Protein AF-A0A0F9NCS0-F1 (afdb_monomer_lite)

Organism: NCBI:txid412755

Sequence (114 aa):
MTSEQIARVRSEVEFSIECEEEHIPIEGNVSASGNADDDLAAEALVRSGLESGNPWAWCCVKVTAKWRELEASDYLGACTYESETEFCAEGGYFQDMQSEALATLLGQIENVQI

Secondary structure (DSSP, 8-state):
--HHHHHHHHHH-EEEEEEEEP-S-STTT--SSS-HHHHHHHHHHHHHHHHTT-GGGSEEEEEEEEETTEEEEEEEEEE--S-HHHHTSTTSSHHHHHHHHHHHHHHHHHHH--

Radius of gyration: 17.48 Å; chains: 1; bounding box: 40×24×49 Å

Foldseek 3Di:
DDPVVLVVQVVQKDKDKDWAAAPPDLPPLQDDDPDPVVSVVLSVVLVVCVVVVNSQSFTKMKMWIDDDPFIFIDIDGRHHDPDPVRCVDPPHCRVVRVVVRSVVRVVVVVVVVD

Structure (mmCIF, N/CA/C/O backbone):
data_AF-A0A0F9NCS0-F1
#
_entry.id   AF-A0A0F9NCS0-F1
#
loop_
_atom_site.group_PDB
_atom_site.id
_atom_site.type_symbol
_atom_site.label_atom_id
_atom_site.label_alt_id
_atom_site.label_comp_id
_atom_site.label_asym_id
_atom_site.label_entity_id
_atom_site.label_seq_id
_atom_site.pdbx_PDB_ins_code
_atom_site.Cartn_x
_atom_site.Cartn_y
_atom_site.Cartn_z
_atom_site.occupancy
_atom_site.B_iso_or_equiv
_atom_site.auth_seq_id
_atom_site.auth_comp_id
_atom_site.auth_asym_id
_atom_site.auth_atom_id
_atom_site.pdbx_PDB_model_num
ATOM 1 N N . MET A 1 1 ? -19.552 9.254 17.954 1.00 82.06 1 MET A N 1
ATOM 2 C CA . MET A 1 1 ? -18.654 8.775 19.045 1.00 82.06 1 MET A CA 1
ATOM 3 C C . MET A 1 1 ? -18.071 9.965 19.816 1.00 82.06 1 MET A C 1
ATOM 5 O O . MET A 1 1 ? -17.969 11.042 19.240 1.00 82.06 1 MET A O 1
ATOM 9 N N . THR A 1 2 ? -17.684 9.822 21.092 1.00 88.25 2 THR A N 1
ATOM 10 C CA . THR A 1 2 ? -16.975 10.893 21.831 1.00 88.25 2 THR A CA 1
ATOM 11 C C . THR A 1 2 ? -15.499 10.971 21.428 1.00 88.25 2 THR A C 1
ATOM 13 O O . THR A 1 2 ? -14.918 9.988 20.967 1.00 88.25 2 THR A O 1
ATOM 16 N N . SER A 1 3 ? -14.854 12.120 21.652 1.00 88.62 3 SER A N 1
ATOM 17 C CA . SER A 1 3 ? -13.421 12.298 21.370 1.00 88.62 3 SER A CA 1
ATOM 18 C C . SER A 1 3 ? -12.530 11.309 22.132 1.00 88.62 3 SER A C 1
ATOM 20 O O . SER A 1 3 ? -11.527 10.852 21.593 1.00 88.62 3 SER A O 1
ATOM 22 N N . GLU A 1 4 ? -12.909 10.930 23.358 1.00 91.69 4 GLU A N 1
ATOM 23 C CA . GLU A 1 4 ? -12.195 9.921 24.156 1.00 91.69 4 GLU A CA 1
ATOM 24 C C . GLU A 1 4 ? -12.312 8.519 23.544 1.00 91.69 4 GLU A C 1
ATOM 26 O O . GLU A 1 4 ? -11.326 7.785 23.475 1.00 91.69 4 GLU A O 1
ATOM 31 N N . GLN A 1 5 ? -13.501 8.155 23.048 1.00 89.88 5 GLN A N 1
ATOM 32 C CA . GLN A 1 5 ? -13.711 6.882 22.354 1.00 89.88 5 GLN A CA 1
ATOM 33 C C . GLN A 1 5 ? -12.905 6.821 21.053 1.00 89.88 5 GLN A C 1
ATOM 35 O O . GLN A 1 5 ? -12.259 5.811 20.788 1.00 89.88 5 GLN A O 1
ATOM 40 N N . ILE A 1 6 ? -12.894 7.907 20.272 1.00 91.44 6 ILE A N 1
ATOM 41 C CA . ILE A 1 6 ? -12.111 8.000 19.033 1.00 91.44 6 ILE A CA 1
ATOM 42 C C . ILE A 1 6 ? -10.614 7.877 19.335 1.00 91.44 6 ILE A C 1
ATOM 44 O O . ILE A 1 6 ? -9.927 7.095 18.684 1.00 91.44 6 ILE A O 1
ATOM 48 N N . ALA A 1 7 ? -10.103 8.603 20.335 1.00 93.25 7 ALA A N 1
ATOM 49 C CA . ALA A 1 7 ? -8.692 8.541 20.720 1.00 93.25 7 ALA A CA 1
ATOM 50 C C . ALA A 1 7 ? -8.272 7.125 21.141 1.00 93.25 7 ALA A C 1
ATOM 52 O O . ALA A 1 7 ? -7.209 6.652 20.743 1.00 93.25 7 ALA A O 1
ATOM 53 N N . ARG A 1 8 ? -9.135 6.427 21.887 1.00 93.50 8 ARG A N 1
ATOM 54 C CA . ARG A 1 8 ? -8.904 5.034 22.267 1.00 93.50 8 ARG A CA 1
ATOM 55 C C . ARG A 1 8 ? -8.848 4.109 21.053 1.00 93.50 8 ARG A C 1
ATOM 57 O O . ARG A 1 8 ? -7.888 3.356 20.935 1.00 93.50 8 ARG A O 1
ATOM 64 N N . VAL A 1 9 ? -9.833 4.177 20.152 1.00 93.19 9 VAL A N 1
ATOM 65 C CA . VAL A 1 9 ? -9.832 3.348 18.933 1.00 93.19 9 VAL A CA 1
ATOM 66 C C . VAL A 1 9 ? -8.563 3.601 18.129 1.00 93.19 9 VAL A C 1
ATOM 68 O O . VAL A 1 9 ? -7.868 2.652 17.801 1.00 93.19 9 VAL A O 1
ATOM 71 N N . ARG A 1 10 ? -8.188 4.867 17.912 1.00 94.31 10 ARG A N 1
ATOM 72 C CA . ARG A 1 10 ? -6.954 5.227 17.196 1.00 94.31 10 ARG A CA 1
ATOM 73 C C . ARG A 1 10 ? -5.694 4.597 17.790 1.00 94.31 10 ARG A C 1
ATOM 75 O O . ARG A 1 10 ? -4.806 4.231 17.036 1.00 94.31 10 ARG A O 1
ATOM 82 N N . SER A 1 11 ? -5.614 4.465 19.114 1.00 95.31 11 SER A N 1
ATOM 83 C CA . SER A 1 11 ? -4.470 3.822 19.779 1.00 95.31 11 SER A CA 1
ATOM 84 C C . SER A 1 11 ? -4.468 2.291 19.705 1.00 95.31 11 SER A C 1
ATOM 86 O O . SER A 1 11 ? -3.441 1.677 19.969 1.00 95.31 11 SER A O 1
ATOM 88 N N . GLU A 1 12 ? -5.612 1.683 19.386 1.00 96.38 12 GLU A N 1
ATOM 89 C CA . GLU A 1 12 ? -5.799 0.230 19.288 1.00 96.38 12 GLU A CA 1
ATOM 90 C C . GLU A 1 12 ? -5.834 -0.257 17.824 1.00 96.38 12 GLU A C 1
ATOM 92 O O . GLU A 1 12 ? -5.919 -1.461 17.598 1.00 96.38 12 GLU A O 1
ATOM 97 N N . VAL A 1 13 ? -5.829 0.649 16.839 1.00 97.62 13 VAL A N 1
ATOM 98 C CA . VAL A 1 13 ? -5.857 0.293 15.414 1.00 97.62 13 VAL A CA 1
ATOM 99 C C . VAL A 1 13 ? -4.506 -0.265 14.985 1.00 97.62 13 VAL A C 1
ATOM 101 O O . VAL A 1 13 ? -3.460 0.338 15.225 1.00 97.62 13 VAL A O 1
ATOM 104 N N . GLU A 1 14 ? -4.555 -1.397 14.297 1.00 98.06 14 GLU A N 1
ATOM 105 C CA . GLU A 1 14 ? -3.412 -2.002 13.626 1.00 98.06 14 GLU A CA 1
ATOM 106 C C . GLU A 1 14 ? -3.476 -1.658 12.137 1.00 98.06 14 GLU A C 1
ATOM 108 O O . GLU A 1 14 ? -4.533 -1.782 11.513 1.00 98.06 14 GLU A O 1
ATOM 113 N N . PHE A 1 15 ? -2.350 -1.218 11.573 1.00 97.56 15 PHE A N 1
ATOM 114 C CA . PHE A 1 15 ? -2.226 -0.962 10.142 1.00 97.56 15 PHE A CA 1
ATOM 115 C C . PHE A 1 15 ? -1.414 -2.064 9.469 1.00 97.56 15 PHE A C 1
ATOM 117 O O . PHE A 1 15 ? -0.367 -2.461 9.982 1.00 97.56 15 PHE A O 1
ATOM 124 N N . SER A 1 16 ? -1.871 -2.511 8.303 1.00 97.94 16 SER A N 1
ATOM 125 C CA . SER A 1 16 ? -1.124 -3.407 7.420 1.00 97.94 16 SER A CA 1
ATOM 126 C C . SER A 1 16 ? -1.055 -2.843 6.007 1.00 97.94 16 SER A C 1
ATOM 128 O O . SER A 1 16 ? -1.948 -2.109 5.580 1.00 97.94 16 SER A O 1
ATOM 130 N N . ILE A 1 17 ? 0.007 -3.206 5.293 1.00 97.94 17 ILE A N 1
ATOM 131 C CA . ILE A 1 17 ? 0.249 -2.826 3.903 1.00 97.94 17 ILE A CA 1
ATOM 132 C C . ILE A 1 17 ? 0.350 -4.107 3.086 1.00 97.94 17 ILE A C 1
ATOM 134 O O . ILE A 1 17 ? 1.013 -5.059 3.498 1.00 97.94 17 ILE A O 1
ATOM 138 N N . GLU A 1 18 ? -0.308 -4.126 1.936 1.00 97.94 18 GLU A N 1
ATOM 139 C CA . GLU A 1 18 ? -0.202 -5.193 0.949 1.00 97.94 18 GLU A CA 1
ATOM 140 C C . GLU A 1 18 ? 0.184 -4.571 -0.398 1.00 97.94 18 GLU A C 1
ATOM 142 O O . GLU A 1 18 ? -0.376 -3.556 -0.811 1.00 97.94 18 GLU A O 1
ATOM 147 N N . CYS A 1 19 ? 1.170 -5.173 -1.060 1.00 97.62 19 CYS A N 1
ATOM 148 C CA . CYS A 1 19 ? 1.564 -4.838 -2.423 1.00 97.62 19 CYS A CA 1
ATOM 149 C C . CYS A 1 19 ? 0.904 -5.860 -3.350 1.00 97.62 19 CYS A C 1
ATOM 151 O O . CYS A 1 19 ? 1.301 -7.029 -3.373 1.00 97.62 19 CYS A O 1
ATOM 153 N N . GLU A 1 20 ? -0.148 -5.434 -4.042 1.00 97.38 20 GLU A N 1
ATOM 154 C CA . GLU A 1 20 ? -0.939 -6.264 -4.945 1.00 97.38 20 GLU A CA 1
ATOM 155 C C . GLU A 1 20 ? -0.499 -6.057 -6.402 1.00 97.38 20 GLU A C 1
ATOM 157 O O . GLU A 1 20 ? 0.051 -5.015 -6.773 1.00 97.38 20 GLU A O 1
ATOM 162 N N . GLU A 1 21 ? -0.737 -7.071 -7.238 1.00 95.25 21 GLU A N 1
ATOM 163 C CA . GLU A 1 21 ? -0.489 -6.983 -8.679 1.00 95.25 21 GLU A CA 1
ATOM 164 C C . GLU A 1 21 ? -1.349 -5.874 -9.295 1.00 95.25 21 GLU A C 1
ATOM 166 O O . GLU A 1 21 ? -2.560 -5.823 -9.082 1.00 95.25 21 GLU A O 1
ATOM 171 N N . GLU A 1 22 ? -0.725 -5.003 -10.085 1.00 95.69 22 GLU A N 1
ATOM 172 C CA . GLU A 1 22 ? -1.444 -3.982 -10.837 1.00 95.69 22 GLU A CA 1
ATOM 173 C C . GLU A 1 22 ? -1.932 -4.535 -12.183 1.00 95.69 22 GLU A C 1
ATOM 175 O O . GLU A 1 22 ? -1.190 -5.168 -12.936 1.00 95.69 22 GLU A O 1
ATOM 180 N N . HIS A 1 23 ? -3.196 -4.264 -12.500 1.00 93.75 23 HIS A N 1
ATOM 181 C CA . HIS A 1 23 ? -3.849 -4.692 -13.736 1.00 93.75 23 HIS A CA 1
ATOM 182 C C . HIS A 1 23 ? -3.938 -3.577 -14.784 1.00 93.75 23 HIS A C 1
ATOM 184 O O . HIS A 1 23 ? -4.238 -3.849 -15.952 1.00 93.75 23 HIS A O 1
ATOM 190 N N . ILE A 1 24 ? -3.689 -2.326 -14.394 1.00 95.06 24 ILE A N 1
ATOM 191 C CA . ILE A 1 24 ? -3.498 -1.217 -15.326 1.00 95.06 24 ILE A CA 1
ATOM 192 C C . ILE A 1 24 ? -2.227 -1.497 -16.151 1.00 95.06 24 ILE A C 1
ATOM 194 O O . ILE A 1 24 ? -1.187 -1.810 -15.574 1.00 95.06 24 ILE A O 1
ATOM 198 N N . PRO A 1 25 ? -2.270 -1.404 -17.493 1.00 94.62 25 PRO A N 1
ATOM 199 C CA . PRO A 1 25 ? -1.082 -1.592 -18.324 1.00 94.62 25 PRO A CA 1
ATOM 200 C C . PRO A 1 25 ? 0.018 -0.583 -17.988 1.00 94.62 25 PRO A C 1
ATOM 202 O O . PRO A 1 25 ? -0.281 0.571 -17.702 1.00 94.62 25 PRO A O 1
ATOM 205 N N . ILE A 1 26 ? 1.282 -0.981 -18.102 1.00 94.62 26 ILE A N 1
ATOM 206 C CA . ILE A 1 26 ? 2.420 -0.058 -17.951 1.00 94.62 26 ILE A CA 1
ATOM 207 C C . ILE A 1 26 ? 2.398 0.970 -19.090 1.00 94.62 26 ILE A C 1
ATOM 209 O O . ILE A 1 26 ? 2.557 2.170 -18.863 1.00 94.62 26 ILE A O 1
ATOM 213 N N . GLU A 1 27 ? 2.151 0.492 -20.313 1.00 93.50 27 GLU A N 1
ATOM 214 C CA . GLU A 1 27 ? 2.183 1.290 -21.534 1.00 93.50 27 GLU A CA 1
ATOM 215 C C . GLU A 1 27 ? 1.122 2.398 -21.511 1.00 93.50 27 GLU A C 1
ATOM 217 O O . GLU A 1 27 ? -0.084 2.137 -21.466 1.00 93.50 27 GLU A O 1
ATOM 222 N N . GLY A 1 28 ? 1.583 3.645 -21.577 1.00 90.38 28 GLY A N 1
ATOM 223 C CA . GLY A 1 28 ? 0.758 4.847 -21.568 1.00 90.38 28 GLY A CA 1
ATOM 224 C C . GLY A 1 28 ? 0.229 5.265 -20.195 1.00 90.38 28 GLY A C 1
ATOM 225 O O . GLY A 1 28 ? -0.502 6.254 -20.138 1.00 90.38 28 GLY A O 1
ATOM 226 N N . ASN A 1 29 ? 0.570 4.554 -19.112 1.00 93.12 29 ASN A N 1
ATOM 227 C CA . ASN A 1 29 ? 0.171 4.922 -17.744 1.00 93.12 29 ASN A CA 1
ATOM 228 C C . ASN A 1 29 ? 1.357 5.303 -16.852 1.00 93.12 29 ASN A C 1
ATOM 230 O O . ASN A 1 29 ? 1.165 6.047 -15.890 1.00 93.12 29 ASN A O 1
ATOM 234 N N . VAL A 1 30 ? 2.577 4.858 -17.170 1.00 91.62 30 VAL A N 1
ATOM 235 C CA . VAL A 1 30 ? 3.782 5.398 -16.530 1.00 91.62 30 VAL A CA 1
ATOM 236 C C . VAL A 1 30 ? 4.12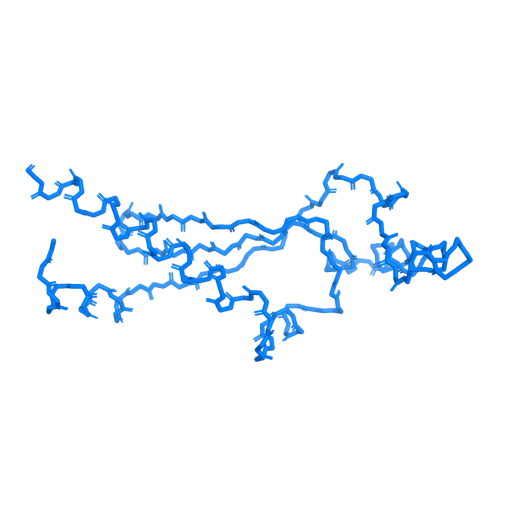0 6.744 -17.167 1.00 91.62 30 VAL A C 1
ATOM 238 O O . VAL A 1 30 ? 4.306 6.844 -18.376 1.00 91.62 30 VAL A O 1
ATOM 241 N N . SER A 1 31 ? 4.212 7.788 -16.345 1.00 88.88 31 SER A N 1
ATOM 242 C CA . SER A 1 31 ? 4.568 9.142 -16.775 1.00 88.88 31 SER A CA 1
ATOM 243 C C . SER A 1 31 ? 5.640 9.700 -15.848 1.00 88.88 31 SER A C 1
ATOM 245 O O . SER A 1 31 ? 5.366 9.974 -14.680 1.00 88.88 31 SER A O 1
ATOM 247 N N . ALA A 1 32 ? 6.846 9.910 -16.370 1.00 85.94 32 ALA A N 1
ATOM 248 C CA . ALA A 1 32 ? 7.950 10.526 -15.640 1.00 85.94 32 ALA A CA 1
ATOM 249 C C . ALA A 1 32 ? 7.935 12.053 -15.768 1.00 85.94 32 ALA A C 1
ATOM 251 O O . ALA A 1 32 ? 8.133 12.764 -14.782 1.00 85.94 32 ALA A O 1
ATOM 252 N N . SER A 1 33 ? 7.700 12.569 -16.977 1.00 85.12 33 SER A N 1
ATOM 253 C CA . SER A 1 33 ? 7.733 14.014 -17.250 1.00 85.12 33 SER A CA 1
ATOM 254 C C . SER A 1 33 ? 6.668 14.483 -18.246 1.00 85.12 33 SER A C 1
ATOM 256 O O . SER A 1 33 ? 6.489 15.694 -18.415 1.00 85.12 33 SER A O 1
ATOM 258 N N . GLY A 1 34 ? 5.952 13.559 -18.898 1.00 83.69 34 GLY A N 1
ATOM 259 C CA . GLY A 1 34 ? 5.049 13.863 -20.011 1.00 83.69 34 GLY A CA 1
ATOM 260 C C . GLY A 1 34 ? 5.781 14.041 -21.347 1.00 83.69 34 GLY A C 1
ATOM 261 O O . GLY A 1 34 ? 5.161 14.403 -22.353 1.00 83.69 34 GLY A O 1
ATOM 262 N N . ASN A 1 35 ? 7.107 13.854 -21.366 1.00 92.75 35 ASN A N 1
ATOM 263 C CA . ASN A 1 35 ? 7.896 13.753 -22.584 1.00 92.75 35 ASN A CA 1
ATOM 264 C C . ASN A 1 35 ? 7.947 12.292 -23.034 1.00 92.75 35 ASN A C 1
ATOM 266 O O . ASN A 1 35 ? 8.349 11.422 -22.272 1.00 92.75 35 ASN A O 1
ATOM 270 N N . ALA A 1 36 ? 7.633 12.049 -24.307 1.00 89.31 36 ALA A N 1
ATOM 271 C CA . ALA A 1 36 ? 7.542 10.699 -24.851 1.00 89.31 36 ALA A CA 1
ATOM 272 C C . ALA A 1 36 ? 8.816 9.851 -24.667 1.00 89.31 36 ALA A C 1
ATOM 274 O O . ALA A 1 36 ? 8.699 8.658 -24.410 1.00 89.31 36 ALA A O 1
ATOM 275 N N . ASP A 1 37 ? 10.012 10.435 -24.793 1.00 91.81 37 ASP A N 1
ATOM 276 C CA . ASP A 1 37 ? 11.263 9.680 -24.658 1.00 91.81 37 ASP A CA 1
ATOM 277 C C . ASP A 1 37 ? 11.545 9.324 -23.187 1.00 91.81 37 ASP A C 1
ATOM 279 O O . ASP A 1 37 ? 11.961 8.202 -22.892 1.00 91.81 37 ASP A O 1
ATOM 283 N N . ASP A 1 38 ? 11.280 10.253 -22.262 1.00 92.56 38 ASP A N 1
ATOM 284 C CA . ASP A 1 38 ? 11.454 10.033 -20.820 1.00 92.56 38 ASP A CA 1
ATOM 285 C C . ASP A 1 38 ? 10.416 9.043 -20.272 1.00 92.56 38 ASP A C 1
ATOM 287 O O . ASP A 1 38 ? 10.754 8.153 -19.490 1.00 92.56 38 ASP A O 1
ATOM 291 N N . ASP A 1 39 ? 9.159 9.165 -20.703 1.00 92.56 39 ASP A N 1
ATOM 292 C CA . ASP A 1 39 ? 8.068 8.284 -20.284 1.00 92.56 39 ASP A CA 1
ATOM 293 C C . ASP A 1 39 ? 8.299 6.855 -20.809 1.00 92.56 3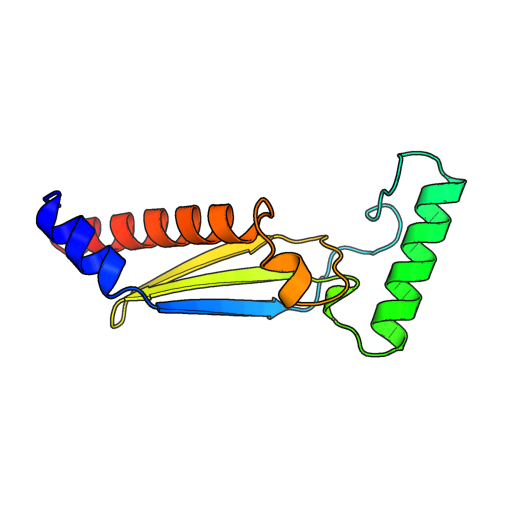9 ASP A C 1
ATOM 295 O O . ASP A 1 39 ? 8.188 5.893 -20.050 1.00 92.56 39 ASP A O 1
ATOM 299 N N . LEU A 1 40 ? 8.753 6.701 -22.062 1.00 92.75 40 LEU A N 1
ATOM 300 C CA . LEU A 1 40 ? 9.147 5.400 -22.618 1.00 92.75 40 LEU A CA 1
ATOM 301 C C . LEU A 1 40 ? 10.309 4.768 -21.830 1.00 92.75 40 LEU A C 1
ATOM 303 O O . LEU A 1 40 ? 10.329 3.557 -21.594 1.00 92.75 40 LEU A O 1
ATOM 307 N N . ALA A 1 41 ? 11.294 5.572 -21.420 1.00 94.12 41 ALA A N 1
ATOM 308 C CA . ALA A 1 41 ? 12.393 5.090 -20.590 1.00 94.12 41 ALA A CA 1
ATOM 309 C C . ALA A 1 41 ? 11.898 4.639 -19.205 1.00 94.12 41 ALA A C 1
ATOM 311 O O . ALA A 1 41 ? 12.349 3.608 -18.703 1.00 94.12 41 ALA A O 1
ATOM 312 N N . ALA A 1 42 ? 10.944 5.359 -18.613 1.00 94.75 42 ALA A N 1
ATOM 313 C CA . ALA A 1 42 ? 10.331 4.992 -17.341 1.00 94.75 42 ALA A CA 1
ATOM 314 C C . ALA A 1 42 ? 9.525 3.687 -17.439 1.00 94.75 42 ALA A C 1
ATOM 316 O O . ALA A 1 42 ? 9.705 2.801 -16.604 1.00 94.75 42 ALA A O 1
ATOM 317 N N . GLU A 1 43 ? 8.728 3.502 -18.495 1.00 96.12 43 GLU A N 1
ATOM 318 C CA . GLU A 1 43 ? 8.034 2.234 -18.767 1.00 96.12 43 GLU A CA 1
ATOM 319 C C . GLU A 1 43 ? 9.013 1.053 -18.863 1.00 96.12 43 GLU A C 1
ATOM 321 O O . GLU A 1 43 ? 8.760 -0.032 -18.329 1.00 96.12 43 GLU A O 1
ATOM 326 N N . ALA A 1 44 ? 10.153 1.251 -19.533 1.00 95.69 44 ALA A N 1
ATOM 327 C CA . ALA A 1 44 ? 11.181 0.222 -19.661 1.00 95.69 44 ALA A CA 1
ATOM 328 C C . ALA A 1 44 ? 11.827 -0.129 -18.309 1.00 95.69 44 ALA A C 1
ATOM 330 O O . ALA A 1 44 ? 12.069 -1.308 -18.034 1.00 95.69 44 ALA A O 1
ATOM 331 N N . LEU A 1 45 ? 12.073 0.869 -17.453 1.00 95.62 45 LEU A N 1
ATOM 332 C CA . LEU A 1 45 ? 12.591 0.661 -16.098 1.00 95.62 45 LEU A CA 1
ATOM 333 C C . LEU A 1 45 ? 11.601 -0.119 -15.231 1.00 95.62 45 LEU A C 1
ATOM 335 O O . LEU A 1 45 ? 11.989 -1.099 -14.593 1.00 95.62 45 LEU A O 1
ATOM 339 N N . VAL A 1 46 ? 10.325 0.266 -15.263 1.00 96.75 46 VAL A N 1
ATOM 340 C CA . VAL A 1 46 ? 9.247 -0.421 -14.543 1.00 96.75 46 VAL A CA 1
ATOM 341 C C . VAL A 1 46 ? 9.154 -1.889 -14.966 1.00 96.75 46 VAL A C 1
ATOM 343 O O . VAL A 1 46 ? 9.175 -2.785 -14.119 1.00 96.75 46 VAL A O 1
ATOM 346 N N . ARG A 1 47 ? 9.151 -2.159 -16.279 1.00 96.38 47 ARG A N 1
ATOM 347 C CA . ARG A 1 47 ? 9.127 -3.529 -16.813 1.00 96.38 47 ARG A CA 1
ATOM 348 C C . ARG A 1 47 ? 10.329 -4.345 -16.346 1.00 96.38 47 ARG A C 1
ATOM 350 O O . ARG A 1 47 ? 10.158 -5.465 -15.873 1.00 96.38 47 ARG A O 1
ATOM 357 N N . SER A 1 48 ? 11.532 -3.773 -16.425 1.00 96.75 48 SER A N 1
ATOM 358 C CA . SER A 1 48 ? 12.747 -4.437 -15.944 1.00 96.75 48 SER A CA 1
ATOM 359 C C . SER A 1 48 ? 12.679 -4.742 -14.443 1.00 96.75 48 SER A C 1
ATOM 361 O O . SER A 1 48 ? 13.195 -5.774 -14.011 1.00 96.75 48 SER A O 1
ATOM 363 N N . GLY A 1 49 ? 12.057 -3.867 -13.647 1.00 96.56 49 GLY A N 1
ATOM 364 C CA . GLY A 1 49 ? 11.829 -4.082 -12.220 1.00 96.56 49 GLY A CA 1
ATOM 365 C C . GLY A 1 49 ? 10.940 -5.298 -11.962 1.00 96.56 49 GLY A C 1
ATOM 366 O O . GLY A 1 49 ? 11.349 -6.210 -11.238 1.00 96.56 49 GLY A O 1
ATOM 367 N N . LEU A 1 50 ? 9.784 -5.371 -12.624 1.00 96.44 50 LEU A N 1
ATOM 368 C CA . LEU A 1 50 ? 8.875 -6.518 -12.514 1.00 96.44 50 LEU A CA 1
ATOM 369 C C . LEU A 1 50 ? 9.533 -7.828 -12.970 1.00 96.44 50 LEU A C 1
ATOM 371 O O . LEU A 1 50 ? 9.440 -8.838 -12.275 1.00 96.44 50 LEU A O 1
ATOM 375 N N . GLU A 1 51 ? 10.249 -7.815 -14.099 1.00 97.00 51 GLU A N 1
ATOM 376 C CA . GLU A 1 51 ? 10.966 -8.989 -14.624 1.00 97.00 51 GLU A CA 1
ATOM 377 C C . GLU A 1 51 ? 12.060 -9.488 -13.668 1.00 97.00 51 GLU A C 1
ATOM 379 O O . GLU A 1 51 ? 12.348 -10.685 -13.616 1.00 97.00 51 GLU A O 1
ATOM 384 N N . SER A 1 52 ? 12.643 -8.587 -12.870 1.00 96.62 52 SER A N 1
ATOM 385 C CA . SER A 1 52 ? 13.604 -8.934 -11.817 1.00 96.62 52 SER A CA 1
ATOM 386 C C . SER A 1 52 ? 12.959 -9.457 -10.525 1.00 96.62 52 SER A C 1
ATOM 388 O O . SER A 1 52 ? 13.670 -9.856 -9.602 1.00 96.62 52 SER A O 1
ATOM 390 N N . GLY A 1 53 ? 11.624 -9.488 -10.460 1.00 96.81 53 GLY A N 1
ATOM 391 C CA . GLY A 1 53 ? 10.857 -9.941 -9.303 1.00 96.81 53 GLY A CA 1
ATOM 392 C C . GLY A 1 53 ? 10.578 -8.853 -8.265 1.00 96.81 53 GLY A C 1
ATOM 393 O O . GLY A 1 53 ? 10.260 -9.194 -7.128 1.00 96.81 53 GLY A O 1
ATOM 394 N N . ASN A 1 54 ? 10.698 -7.569 -8.622 1.00 97.00 54 ASN A N 1
ATOM 395 C CA . ASN A 1 54 ? 10.285 -6.467 -7.755 1.00 97.00 54 ASN A CA 1
ATOM 396 C C . ASN A 1 54 ? 8.814 -6.088 -8.024 1.00 97.00 54 ASN A C 1
ATOM 398 O O . ASN A 1 54 ? 8.564 -5.395 -9.011 1.00 97.00 54 ASN A O 1
ATOM 402 N N . PRO A 1 55 ? 7.850 -6.469 -7.163 1.00 96.56 55 PRO A N 1
ATOM 403 C CA . PRO A 1 55 ? 6.446 -6.113 -7.367 1.00 96.56 55 PRO A CA 1
ATOM 404 C C . PRO A 1 55 ? 6.186 -4.610 -7.197 1.00 96.56 55 PRO A C 1
A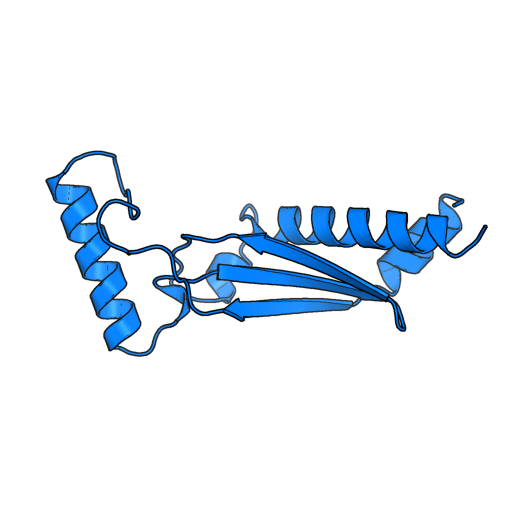TOM 406 O O . PRO A 1 55 ? 5.266 -4.087 -7.807 1.00 96.56 55 PRO A O 1
ATOM 409 N N . TRP A 1 56 ? 7.022 -3.887 -6.442 1.00 97.38 56 TRP A N 1
ATOM 410 C CA . TRP A 1 56 ? 6.852 -2.449 -6.203 1.00 97.38 56 TRP A CA 1
ATOM 411 C C . TRP A 1 56 ? 7.132 -1.585 -7.435 1.00 97.38 56 TRP A C 1
ATOM 413 O O . TRP A 1 56 ? 6.746 -0.421 -7.464 1.00 97.38 56 TRP A O 1
ATOM 423 N N . ALA A 1 57 ? 7.758 -2.149 -8.474 1.00 97.31 57 ALA A N 1
ATOM 424 C CA . ALA A 1 57 ? 7.995 -1.432 -9.721 1.00 97.31 57 ALA A CA 1
ATOM 425 C C . ALA A 1 57 ? 6.679 -0.996 -10.399 1.00 97.31 57 ALA A C 1
ATOM 427 O O . ALA A 1 57 ? 6.650 0.041 -11.062 1.00 97.31 57 ALA A O 1
ATOM 428 N N . TRP A 1 58 ? 5.599 -1.763 -10.213 1.00 97.62 58 TRP A N 1
ATOM 429 C CA . TRP A 1 58 ? 4.249 -1.429 -10.662 1.00 97.62 58 TRP A CA 1
ATOM 430 C C . TRP A 1 58 ? 3.230 -2.215 -9.842 1.00 97.62 58 TRP A C 1
ATOM 432 O O . TRP A 1 58 ? 3.047 -3.417 -10.061 1.00 97.62 58 TRP A O 1
ATOM 442 N N . CYS A 1 59 ? 2.590 -1.555 -8.886 1.00 97.19 59 CYS A N 1
ATOM 443 C CA . CYS A 1 59 ? 1.661 -2.217 -7.981 1.00 97.19 59 CYS A CA 1
ATOM 444 C C . CYS A 1 59 ? 0.418 -1.386 -7.678 1.00 97.19 59 CYS A C 1
ATOM 446 O O . CYS A 1 59 ? 0.355 -0.175 -7.911 1.00 97.19 59 CYS A O 1
ATOM 448 N N . CYS A 1 60 ? -0.569 -2.090 -7.132 1.00 98.00 60 CYS A N 1
ATOM 449 C CA . CYS A 1 60 ? -1.649 -1.498 -6.373 1.00 98.00 60 CYS A CA 1
ATOM 450 C C . CYS A 1 60 ? -1.333 -1.702 -4.892 1.00 98.00 60 CYS A C 1
ATOM 452 O O . CYS A 1 60 ? -1.247 -2.834 -4.411 1.00 98.00 60 CYS A O 1
ATOM 454 N N . VAL A 1 61 ? -1.111 -0.615 -4.161 1.00 97.94 61 VAL A N 1
ATOM 455 C CA . VAL A 1 61 ? -0.888 -0.685 -2.719 1.00 97.94 61 VAL A CA 1
ATOM 456 C C . VAL A 1 61 ? -2.227 -0.628 -2.009 1.00 97.94 61 VAL A C 1
ATOM 458 O O . VAL A 1 61 ? -3.043 0.253 -2.272 1.00 97.94 61 VAL A O 1
ATOM 461 N N . LYS A 1 62 ? -2.428 -1.533 -1.059 1.00 98.38 62 LYS A N 1
ATOM 462 C CA . LYS A 1 62 ? -3.577 -1.549 -0.160 1.00 98.38 62 LYS A CA 1
ATOM 463 C C . LYS A 1 62 ? -3.107 -1.287 1.262 1.00 98.38 62 LYS A C 1
ATOM 465 O O . LYS A 1 62 ? -2.290 -2.031 1.802 1.00 98.38 62 LYS A O 1
ATOM 470 N N . VAL A 1 63 ? -3.662 -0.260 1.896 1.00 98.50 63 VAL A N 1
ATOM 471 C CA . VAL A 1 63 ? -3.435 0.043 3.315 1.00 98.50 63 VAL A CA 1
ATOM 472 C C . VAL A 1 63 ? -4.709 -0.268 4.077 1.00 98.50 63 VAL A C 1
ATOM 474 O O . VAL A 1 63 ? -5.764 0.275 3.766 1.00 98.50 63 VAL A O 1
ATOM 477 N N . THR A 1 64 ? -4.624 -1.133 5.083 1.00 98.62 64 THR A N 1
ATOM 478 C CA . THR A 1 64 ? -5.784 -1.560 5.875 1.00 98.62 64 THR A CA 1
ATOM 479 C C . THR A 1 64 ? -5.651 -1.085 7.311 1.00 98.62 64 THR A C 1
ATOM 481 O O . THR A 1 64 ? -4.632 -1.329 7.950 1.00 98.62 64 THR A O 1
ATOM 484 N N . ALA A 1 65 ? -6.692 -0.430 7.823 1.00 98.56 65 ALA A N 1
ATOM 485 C CA . ALA A 1 65 ? -6.880 -0.128 9.234 1.00 98.56 65 ALA A CA 1
ATOM 486 C C . ALA A 1 65 ? -7.794 -1.192 9.848 1.00 98.56 65 ALA A C 1
ATOM 488 O O . ALA A 1 65 ? -8.931 -1.367 9.400 1.00 98.56 65 ALA A O 1
ATOM 489 N N . LYS A 1 66 ? -7.327 -1.874 10.894 1.00 98.12 66 LYS A N 1
ATOM 490 C CA . LYS A 1 66 ? -8.080 -2.924 11.583 1.00 98.12 66 LYS A CA 1
ATOM 491 C C . LYS A 1 66 ? -8.282 -2.596 13.055 1.00 98.12 66 LYS A C 1
ATOM 493 O O . LYS A 1 66 ? -7.348 -2.218 13.757 1.00 98.12 66 LYS A O 1
ATOM 498 N N . TRP A 1 67 ? -9.504 -2.797 13.541 1.00 96.94 67 TRP A N 1
ATOM 499 C CA . TRP A 1 67 ? -9.840 -2.741 14.960 1.00 96.94 67 TRP A CA 1
ATOM 500 C C . TRP A 1 67 ? -10.824 -3.858 15.312 1.00 96.94 67 TRP A C 1
ATOM 502 O O . TRP A 1 67 ? -12.002 -3.819 14.947 1.00 96.94 67 TRP A O 1
ATOM 512 N N . ARG A 1 68 ? -10.348 -4.856 16.069 1.00 93.50 68 ARG A N 1
ATOM 513 C CA . ARG A 1 68 ? -11.099 -6.086 16.387 1.00 93.50 68 ARG A CA 1
ATOM 514 C C . ARG A 1 68 ? -11.523 -6.822 15.103 1.00 93.50 68 ARG A C 1
ATOM 516 O O . ARG A 1 68 ? -10.667 -7.169 14.298 1.00 93.50 68 ARG A O 1
ATOM 523 N N . GLU A 1 69 ? -12.824 -7.051 14.929 1.00 94.19 69 GLU A N 1
ATOM 524 C CA . GLU A 1 69 ? -13.427 -7.723 13.769 1.00 94.19 69 GLU A CA 1
ATOM 525 C C . GLU A 1 69 ? -13.775 -6.754 12.626 1.00 94.19 69 GLU A C 1
ATOM 527 O O . GLU A 1 69 ? -14.340 -7.174 11.621 1.00 94.19 69 GLU A O 1
ATOM 532 N N . LEU A 1 70 ? -13.508 -5.454 12.793 1.00 96.25 70 LEU A N 1
ATOM 533 C CA . LEU A 1 70 ? -13.785 -4.439 11.781 1.00 96.25 70 LEU A CA 1
ATOM 534 C C . LEU A 1 70 ? -12.493 -4.029 11.087 1.00 96.25 70 LEU A C 1
ATOM 536 O O . LEU A 1 70 ? -11.462 -3.832 11.734 1.00 96.25 70 LEU A O 1
ATOM 540 N N . GLU A 1 71 ? -12.577 -3.855 9.776 1.00 97.75 71 GLU A N 1
ATOM 541 C CA . GLU A 1 71 ? -11.482 -3.372 8.951 1.00 97.75 71 GLU A CA 1
ATOM 542 C C . GLU A 1 71 ? -12.006 -2.487 7.819 1.00 97.75 71 GLU A C 1
ATOM 544 O O . GLU A 1 71 ? -13.123 -2.655 7.317 1.00 97.75 71 GLU A O 1
ATOM 549 N N . ALA A 1 72 ? -11.182 -1.525 7.431 1.00 98.31 72 ALA A N 1
ATOM 550 C CA . ALA A 1 72 ? -11.386 -0.707 6.250 1.00 98.31 72 ALA A CA 1
ATOM 551 C C . ALA A 1 72 ? -10.043 -0.501 5.556 1.00 98.31 72 ALA A C 1
ATOM 553 O O . ALA A 1 72 ? -9.008 -0.418 6.219 1.00 98.31 72 ALA A O 1
ATOM 554 N N . SER A 1 73 ? -10.070 -0.407 4.231 1.00 98.50 73 SER A N 1
ATOM 555 C CA . SER A 1 73 ? -8.865 -0.279 3.418 1.00 98.50 73 SER A CA 1
ATOM 556 C C . SER A 1 73 ? -8.969 0.900 2.466 1.00 98.50 73 SER A C 1
ATOM 558 O O . SER A 1 73 ? -10.064 1.227 2.007 1.00 98.50 73 SER A O 1
ATOM 560 N N . ASP A 1 74 ? -7.817 1.476 2.151 1.00 98.56 74 ASP A N 1
ATOM 561 C CA . ASP A 1 74 ? -7.623 2.418 1.056 1.00 98.56 74 ASP A CA 1
ATOM 562 C C . ASP A 1 74 ? -6.640 1.833 0.027 1.00 98.56 74 ASP A C 1
ATOM 564 O O . ASP A 1 74 ? -5.799 0.999 0.383 1.00 98.56 74 ASP A O 1
ATOM 568 N N . TYR A 1 75 ? -6.770 2.239 -1.238 1.00 97.94 75 TYR A N 1
ATOM 569 C CA . TYR A 1 75 ? -6.041 1.657 -2.371 1.00 97.94 75 TYR A CA 1
ATOM 570 C C . TYR A 1 75 ? -5.387 2.736 -3.237 1.00 97.94 75 TYR A C 1
ATOM 572 O O . TYR A 1 75 ? -6.028 3.722 -3.601 1.00 97.94 75 TYR A O 1
ATOM 580 N N . LEU A 1 76 ? -4.138 2.503 -3.639 1.00 97.44 76 LEU A N 1
ATOM 581 C CA . LEU A 1 76 ? -3.392 3.342 -4.573 1.00 97.44 76 LEU A CA 1
ATOM 582 C C . LEU A 1 76 ? -2.837 2.479 -5.707 1.00 97.44 76 LEU A C 1
ATOM 584 O O . LEU A 1 76 ? -1.872 1.745 -5.516 1.00 97.44 76 LEU A O 1
ATOM 588 N N . GLY A 1 77 ? -3.466 2.572 -6.877 1.00 96.69 77 GLY A N 1
ATOM 589 C CA . GLY A 1 77 ? -3.038 1.884 -8.096 1.00 96.69 77 GLY A CA 1
ATOM 590 C C . GLY A 1 77 ? -2.073 2.704 -8.948 1.00 96.69 77 GLY A C 1
ATOM 591 O O . GLY A 1 77 ? -1.863 3.895 -8.704 1.00 96.69 77 GLY A O 1
ATOM 592 N N . ALA A 1 78 ? -1.541 2.062 -9.987 1.00 95.38 78 ALA A N 1
ATOM 593 C CA . ALA A 1 78 ? -0.639 2.644 -10.981 1.00 95.38 78 ALA A CA 1
ATOM 594 C C . ALA A 1 78 ? 0.566 3.356 -10.346 1.00 95.38 78 ALA A C 1
ATOM 596 O O . ALA A 1 78 ? 0.977 4.433 -10.788 1.00 95.38 78 ALA A O 1
ATOM 597 N N . CYS A 1 79 ? 1.106 2.775 -9.272 1.00 94.25 79 CYS A N 1
ATOM 598 C CA . CYS A 1 79 ? 2.200 3.365 -8.520 1.00 94.25 79 CYS A CA 1
ATOM 599 C C . CYS A 1 79 ? 3.501 2.574 -8.691 1.00 94.25 79 CYS A C 1
ATOM 601 O O . CYS A 1 79 ? 3.505 1.358 -8.894 1.00 94.25 79 CYS A O 1
ATOM 603 N N . THR A 1 80 ? 4.613 3.306 -8.632 1.00 94.88 80 THR A N 1
ATOM 604 C CA . THR A 1 80 ? 5.969 2.789 -8.819 1.00 94.88 80 THR A CA 1
ATOM 605 C C . THR A 1 80 ? 6.831 3.235 -7.650 1.00 94.88 80 THR A C 1
ATOM 607 O O . THR A 1 80 ? 6.936 4.431 -7.382 1.00 94.88 80 THR A O 1
ATOM 610 N N . TYR A 1 81 ? 7.476 2.267 -7.005 1.00 95.31 81 TYR A N 1
ATOM 611 C CA . TYR A 1 81 ? 8.426 2.450 -5.915 1.00 95.31 81 TYR A CA 1
ATOM 612 C C . TYR A 1 81 ? 9.575 1.432 -6.031 1.00 95.31 81 TYR A C 1
ATOM 614 O O . TYR A 1 81 ? 9.434 0.330 -6.564 1.00 95.31 81 TYR A O 1
ATOM 622 N N . GLU A 1 82 ? 10.735 1.766 -5.485 1.00 94.75 82 GLU A N 1
ATOM 623 C CA . GLU A 1 82 ? 11.868 0.869 -5.294 1.00 94.75 82 GLU A CA 1
ATOM 624 C C . GLU A 1 82 ? 11.543 -0.223 -4.268 1.00 94.75 82 GLU A C 1
ATOM 626 O O . GLU A 1 82 ? 11.983 -1.364 -4.420 1.00 94.75 82 GLU A O 1
ATOM 631 N N . SER A 1 83 ? 10.783 0.108 -3.216 1.00 96.06 83 SER A N 1
ATOM 632 C CA . SER A 1 83 ? 10.402 -0.830 -2.152 1.00 96.06 83 SER A CA 1
ATOM 633 C C . SER A 1 83 ? 9.266 -0.305 -1.267 1.00 96.06 83 SER A C 1
ATOM 635 O O . SER A 1 83 ? 8.964 0.887 -1.263 1.00 96.06 83 SER A O 1
ATOM 637 N N . GLU A 1 84 ? 8.740 -1.174 -0.398 1.00 96.19 84 GLU A N 1
ATOM 638 C CA . GLU A 1 84 ? 7.830 -0.792 0.694 1.00 96.19 84 GLU A CA 1
ATOM 639 C C . GLU A 1 84 ? 8.389 0.345 1.559 1.00 96.19 84 GLU A C 1
ATOM 641 O O . GLU A 1 84 ? 7.648 1.213 2.014 1.00 96.19 84 GLU A O 1
ATOM 646 N N . THR A 1 85 ? 9.710 0.372 1.774 1.00 95.62 85 THR A N 1
ATOM 647 C CA . THR A 1 85 ? 10.339 1.383 2.636 1.00 95.62 85 THR A CA 1
ATOM 648 C C . THR A 1 85 ? 10.262 2.770 2.007 1.00 95.62 85 THR A C 1
ATOM 650 O O . THR A 1 85 ? 10.079 3.749 2.724 1.00 95.62 85 THR A O 1
ATOM 653 N N . GLU A 1 86 ? 10.374 2.855 0.679 1.00 95.44 86 GLU A N 1
ATOM 654 C CA . GLU A 1 86 ? 10.212 4.116 -0.044 1.00 95.44 86 GLU A CA 1
ATOM 655 C C . GLU A 1 86 ? 8.758 4.585 0.001 1.00 95.44 86 GLU A C 1
ATOM 657 O O . GLU A 1 86 ? 8.503 5.744 0.316 1.00 95.44 86 GLU A O 1
ATOM 662 N N . PHE A 1 87 ? 7.803 3.676 -0.218 1.00 95.75 87 PHE A N 1
ATOM 663 C CA . PHE A 1 87 ? 6.381 3.992 -0.091 1.00 95.75 87 PHE A CA 1
ATOM 664 C C . PHE A 1 87 ? 6.025 4.533 1.307 1.00 95.75 87 PHE A C 1
ATOM 666 O O . PHE A 1 87 ? 5.258 5.487 1.435 1.00 95.75 87 PHE A O 1
ATOM 673 N N . CYS A 1 88 ? 6.624 3.962 2.356 1.00 94.88 88 CYS A N 1
ATOM 674 C CA . CYS A 1 88 ? 6.408 4.372 3.746 1.00 94.88 88 CYS A CA 1
ATOM 675 C C . CYS A 1 88 ? 7.167 5.644 4.163 1.00 94.88 88 CYS A C 1
ATOM 677 O O . CYS A 1 88 ? 7.052 6.057 5.323 1.00 94.88 88 CYS A O 1
ATOM 679 N N . ALA A 1 89 ? 7.977 6.242 3.283 1.00 93.44 89 ALA A N 1
ATOM 680 C CA . ALA A 1 89 ? 8.775 7.413 3.627 1.00 93.44 89 ALA A CA 1
ATOM 681 C C . ALA A 1 89 ? 7.896 8.610 4.045 1.00 93.44 89 ALA A C 1
ATOM 683 O O . ALA A 1 89 ? 6.727 8.735 3.671 1.00 93.44 89 ALA A O 1
ATOM 684 N N . GLU A 1 90 ? 8.451 9.509 4.862 1.00 88.56 90 GLU A N 1
ATOM 685 C CA . GLU A 1 90 ? 7.727 10.710 5.289 1.00 88.56 90 GLU A CA 1
ATOM 686 C C . GLU A 1 90 ? 7.346 11.594 4.095 1.00 88.56 90 GLU A C 1
ATOM 688 O O . GLU A 1 90 ? 8.170 11.878 3.226 1.00 88.56 90 GLU A O 1
ATOM 693 N N . GLY A 1 91 ? 6.094 12.059 4.083 1.00 82.75 91 GLY A N 1
ATOM 694 C CA . GLY A 1 91 ? 5.562 12.905 3.013 1.00 82.75 91 GLY A CA 1
ATOM 695 C C . GLY A 1 91 ? 5.107 12.145 1.764 1.00 82.75 91 GLY A C 1
ATOM 696 O O . GLY A 1 91 ? 4.786 12.791 0.768 1.00 82.75 91 GLY A O 1
ATOM 697 N N . GLY A 1 92 ? 5.086 10.809 1.809 1.00 85.56 92 GLY A N 1
ATOM 698 C CA . GLY A 1 92 ? 4.461 9.963 0.795 1.00 85.56 92 GLY A CA 1
ATOM 699 C C . GLY A 1 92 ? 2.952 9.786 1.005 1.00 85.56 92 GLY A C 1
ATOM 700 O O . GLY A 1 92 ? 2.346 10.376 1.896 1.00 85.56 92 GLY A O 1
ATOM 701 N N . TYR A 1 93 ? 2.345 8.926 0.185 1.00 93.25 93 TYR A N 1
ATOM 702 C CA . TYR A 1 93 ? 0.911 8.622 0.258 1.00 93.25 93 TYR A CA 1
ATOM 703 C C . TYR A 1 93 ? 0.531 7.727 1.440 1.00 93.25 93 TYR A C 1
ATOM 705 O O . TYR A 1 93 ? -0.642 7.660 1.797 1.00 93.25 93 TYR A O 1
ATOM 713 N N . PHE A 1 94 ? 1.491 7.046 2.071 1.00 95.81 94 PHE A N 1
ATOM 714 C CA . PHE A 1 94 ? 1.190 6.079 3.122 1.00 95.81 94 PHE A CA 1
ATOM 715 C C . PHE A 1 94 ? 0.409 6.696 4.294 1.00 95.81 94 PHE A C 1
ATOM 717 O O . PHE A 1 94 ? -0.601 6.138 4.720 1.00 95.81 94 PHE A O 1
ATOM 724 N N . GLN A 1 95 ? 0.825 7.864 4.790 1.00 95.38 95 GLN A N 1
ATOM 725 C CA . GLN A 1 95 ? 0.169 8.529 5.923 1.00 95.38 95 GLN A CA 1
ATOM 726 C C . GLN A 1 95 ? -1.250 9.008 5.575 1.00 95.38 95 GLN A C 1
ATOM 728 O O . GLN A 1 95 ? -2.150 8.965 6.424 1.00 95.38 95 GLN A O 1
ATOM 733 N N . ASP A 1 96 ? -1.458 9.436 4.330 1.00 96.12 96 ASP A N 1
ATOM 734 C CA . ASP A 1 96 ? -2.772 9.842 3.833 1.00 96.12 96 ASP A CA 1
ATOM 735 C C . ASP A 1 96 ? -3.695 8.622 3.731 1.00 96.12 96 ASP A C 1
ATOM 737 O O . ASP A 1 96 ? -4.784 8.627 4.303 1.00 96.12 96 ASP A O 1
ATOM 741 N N . MET A 1 97 ? -3.215 7.521 3.146 1.00 98.00 97 MET A N 1
ATOM 742 C CA . MET A 1 97 ? -3.971 6.268 3.054 1.00 98.00 97 MET A CA 1
ATOM 743 C C . MET A 1 97 ? -4.311 5.684 4.434 1.00 98.00 97 MET A C 1
ATOM 745 O O . MET A 1 97 ? -5.422 5.198 4.653 1.00 98.00 97 MET A O 1
ATOM 749 N N . GLN A 1 98 ? -3.401 5.773 5.415 1.00 97.38 98 GLN A N 1
ATOM 750 C CA . GLN A 1 98 ? -3.705 5.416 6.808 1.00 97.38 98 GLN A CA 1
ATOM 751 C C . GLN A 1 98 ? -4.848 6.268 7.372 1.00 97.38 98 GLN A C 1
ATOM 753 O O . GLN A 1 98 ? -5.719 5.754 8.081 1.00 97.38 98 GLN A O 1
ATOM 758 N N . SER A 1 99 ? -4.846 7.567 7.071 1.00 96.38 99 SER A N 1
ATOM 759 C CA . SER A 1 99 ? -5.865 8.503 7.542 1.00 96.38 99 SER A CA 1
ATOM 760 C C . SER A 1 99 ? -7.234 8.208 6.925 1.00 96.38 99 SER A C 1
ATOM 762 O O . SER A 1 99 ? -8.225 8.183 7.659 1.00 96.38 99 SER A O 1
ATOM 764 N N . GLU A 1 100 ? -7.287 7.910 5.627 1.00 98.12 100 GLU A N 1
ATOM 765 C CA . GLU A 1 100 ? -8.518 7.565 4.903 1.00 98.12 100 GLU A CA 1
ATOM 766 C C . GLU A 1 100 ? -9.095 6.209 5.340 1.00 98.12 100 GLU A C 1
ATOM 768 O O . GLU A 1 100 ? -10.285 6.102 5.673 1.00 98.12 100 GLU A O 1
ATOM 773 N N . ALA A 1 101 ? -8.248 5.179 5.452 1.00 98.31 101 ALA A N 1
ATOM 774 C CA . ALA A 1 101 ? -8.654 3.868 5.956 1.00 98.31 101 ALA A CA 1
ATOM 775 C C . ALA A 1 101 ? -9.204 3.967 7.392 1.00 98.31 101 ALA A C 1
ATOM 777 O O . ALA A 1 101 ? -10.270 3.432 7.709 1.00 98.31 101 ALA A O 1
ATOM 778 N N . LEU A 1 102 ? -8.527 4.722 8.264 1.00 97.75 102 LEU A N 1
ATOM 779 C CA . LEU A 1 102 ? -8.970 4.961 9.638 1.00 97.75 102 LEU A CA 1
ATOM 780 C C . LEU A 1 102 ? -10.281 5.756 9.706 1.00 97.75 102 LEU A C 1
ATOM 782 O O . LEU A 1 102 ? -11.140 5.443 10.533 1.00 97.75 102 LEU A O 1
ATOM 786 N N . ALA A 1 103 ? -10.446 6.788 8.877 1.00 96.75 103 ALA A N 1
ATOM 787 C CA . ALA A 1 103 ? -11.677 7.574 8.828 1.00 96.75 103 ALA A CA 1
ATOM 788 C C . ALA A 1 103 ? -12.873 6.699 8.433 1.00 96.75 103 ALA A C 1
ATOM 790 O O . ALA A 1 103 ? -13.918 6.741 9.091 1.00 96.75 103 ALA A O 1
ATOM 791 N N . THR A 1 104 ? -12.686 5.841 7.429 1.00 97.69 104 THR A N 1
ATOM 792 C CA . THR A 1 104 ? -13.693 4.868 6.993 1.00 97.69 104 THR A CA 1
ATOM 793 C C . THR A 1 104 ? -14.037 3.880 8.109 1.00 97.69 104 THR A C 1
ATOM 795 O O . THR A 1 104 ? -15.216 3.676 8.409 1.00 97.69 104 THR A O 1
ATOM 798 N N . LEU A 1 105 ? -13.028 3.323 8.788 1.00 97.44 105 LEU A N 1
ATOM 799 C CA . LEU A 1 105 ? -13.218 2.408 9.918 1.00 97.44 105 LEU A CA 1
ATOM 800 C C . LEU A 1 105 ? -14.003 3.059 11.068 1.00 97.44 105 LEU A C 1
ATOM 802 O O . LEU A 1 105 ? -14.931 2.460 11.612 1.00 97.44 105 LEU A O 1
ATOM 806 N N . LEU A 1 106 ? -13.672 4.300 11.435 1.00 95.81 106 LEU A N 1
ATOM 807 C CA . LEU A 1 106 ? -14.393 5.038 12.478 1.00 95.81 106 LEU A CA 1
ATOM 808 C C . LEU A 1 106 ? -15.863 5.268 12.099 1.00 95.81 106 LEU A C 1
ATOM 810 O O . LEU A 1 106 ? -16.738 5.119 12.954 1.00 95.81 106 LEU A O 1
ATOM 814 N N . GLY A 1 107 ? -16.142 5.553 10.824 1.00 94.94 107 GLY A N 1
ATOM 815 C CA . GLY A 1 107 ? -17.509 5.642 10.308 1.00 94.94 107 GLY A CA 1
ATOM 816 C C . GLY A 1 107 ? -18.277 4.319 10.418 1.00 94.94 107 GLY A C 1
ATOM 817 O O . GLY A 1 107 ? -19.447 4.313 10.803 1.00 94.94 107 GLY A O 1
ATOM 818 N N . GLN A 1 108 ? -17.630 3.180 10.149 1.00 93.94 108 GLN A N 1
ATOM 819 C CA . GLN A 1 108 ? -18.242 1.858 10.345 1.00 93.94 108 GLN A CA 1
ATOM 820 C C . GLN A 1 108 ? -1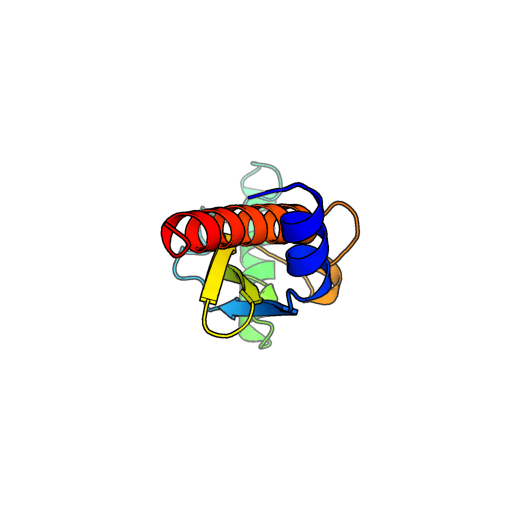8.563 1.589 11.822 1.00 93.94 108 GLN A C 1
ATOM 822 O O . GLN A 1 108 ? -19.664 1.136 12.137 1.00 93.94 108 GLN A O 1
ATOM 827 N N . ILE A 1 109 ? -17.633 1.895 12.734 1.00 93.06 109 ILE A N 1
ATOM 828 C CA . ILE A 1 109 ? -17.829 1.705 14.181 1.00 93.06 109 ILE A CA 1
ATOM 829 C C . ILE A 1 109 ? -19.017 2.531 14.679 1.00 93.06 109 ILE A C 1
ATOM 831 O O .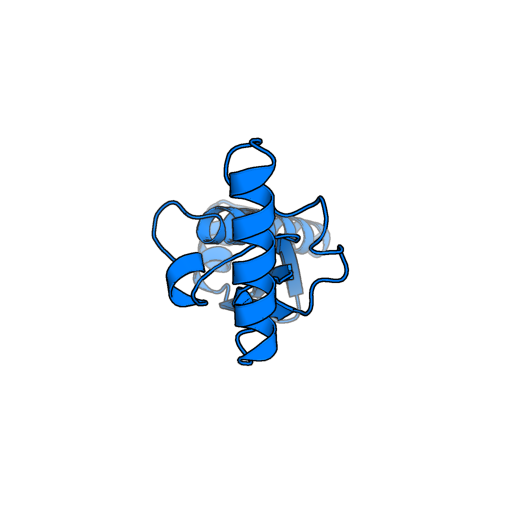 ILE A 1 109 ? -19.837 2.022 15.444 1.00 93.06 109 ILE A O 1
ATOM 835 N N . GLU A 1 110 ? -19.132 3.784 14.235 1.00 90.50 110 GLU A N 1
ATOM 836 C CA . GLU A 1 110 ? -20.250 4.651 14.608 1.00 90.50 110 GLU A CA 1
ATOM 837 C C . GLU A 1 110 ? -21.598 4.078 14.155 1.00 90.50 110 GLU A C 1
ATOM 839 O O . GLU A 1 110 ? -22.545 4.094 14.935 1.00 90.50 110 GLU A O 1
ATOM 844 N N . ASN A 1 111 ? -21.667 3.491 12.957 1.00 85.44 111 ASN A N 1
ATOM 845 C CA . ASN A 1 111 ? -22.889 2.878 12.429 1.00 85.44 111 ASN A CA 1
ATOM 846 C C . ASN A 1 111 ? -23.290 1.571 13.141 1.00 85.44 111 ASN A C 1
ATOM 848 O O . ASN A 1 111 ? -24.470 1.229 13.158 1.00 85.44 111 ASN A O 1
ATOM 852 N N . VAL A 1 112 ? -22.335 0.833 13.718 1.00 80.62 112 VAL A N 1
ATOM 853 C CA . VAL A 1 112 ? -22.591 -0.432 14.442 1.00 80.62 112 VAL A CA 1
ATOM 854 C C . VAL A 1 112 ? -22.997 -0.196 15.903 1.00 80.62 112 VAL A C 1
ATOM 856 O O . VAL A 1 112 ? -23.630 -1.054 16.513 1.00 80.62 112 VAL A O 1
ATOM 859 N N . GLN A 1 113 ? -22.638 0.952 16.484 1.00 63.22 113 GLN A N 1
ATOM 860 C CA . GLN A 1 113 ? -22.933 1.290 17.883 1.00 63.22 113 GLN A CA 1
ATOM 861 C C . GLN A 1 113 ? -24.255 2.056 18.087 1.00 63.22 113 GLN A 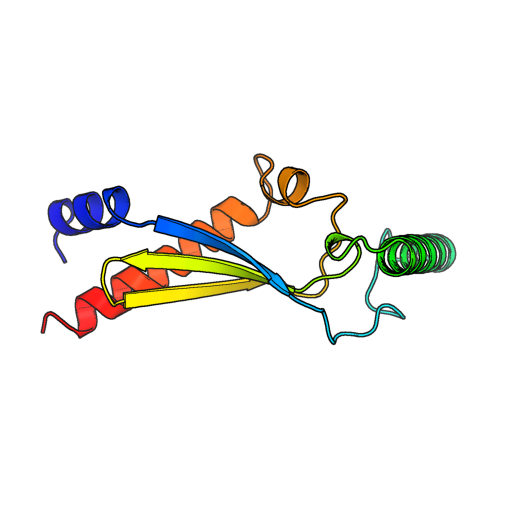C 1
ATOM 863 O O . GLN A 1 113 ? -24.446 2.641 19.157 1.00 63.22 113 GLN A O 1
ATOM 868 N N . ILE A 1 114 ? -25.152 2.046 17.092 1.00 50.00 114 ILE A N 1
ATOM 869 C CA . ILE A 1 114 ? -26.515 2.610 17.169 1.00 50.00 114 ILE A CA 1
ATOM 870 C C . ILE A 1 114 ? -27.503 1.565 17.694 1.00 50.00 114 ILE A C 1
ATOM 872 O O . ILE A 1 114 ? -27.491 0.424 17.181 1.00 50.00 114 ILE A O 1
#

pLDDT: mean 93.9, std 6.35, range [50.0, 98.62]